Protein AF-0000000084378901 (afdb_homodimer)

Nearest PDB structures (foldseek):
  8pw4-assembly2_B  TM=4.436E-01  e=6.763E-01  Salasvirus phi29
  3pvm-assembly2_C  TM=4.267E-01  e=9.519E+00  Homo sapiens
  8pw4-assembly2_B  TM=4.435E-01  e=6.763E-01  Salasvirus phi29
  3pvm-assembly2_C  TM=4.270E-01  e=9.519E+00  Homo sapiens

Radius of gyration: 17.31 Å; Cα contacts (8 Å, |Δi|>4): 269; chains: 2; bounding box: 30×59×34 Å

Organism: NCBI:txid1548547

Structure (mmCIF, N/CA/C/O backbone):
data_AF-0000000084378901-model_v1
#
loop_
_entity.id
_entity.type
_entity.pdbx_description
1 polymer Cyclase
#
loop_
_atom_site.group_PDB
_atom_site.id
_atom_site.type_symbol
_atom_site.label_atom_id
_atom_site.label_alt_id
_atom_site.label_comp_id
_atom_site.label_asym_id
_atom_site.label_entity_id
_atom_site.label_seq_id
_atom_site.pdbx_PDB_ins_code
_atom_site.Cartn_x
_atom_site.Cartn_y
_atom_site.Cartn_z
_atom_site.occupancy
_atom_site.B_iso_or_equiv
_atom_site.auth_seq_id
_atom_site.auth_comp_id
_atom_site.auth_asym_id
_atom_site.auth_atom_id
_atom_site.pdbx_PDB_model_num
ATOM 1 N N . MET A 1 1 ? -0.62 28.188 3.982 1 61.94 1 MET A N 1
ATOM 2 C CA . MET A 1 1 ? 0.044 27.156 4.781 1 61.94 1 MET A CA 1
ATOM 3 C C . MET A 1 1 ? -0.493 25.766 4.441 1 61.94 1 MET A C 1
ATOM 5 O O . MET A 1 1 ? -1.706 25.562 4.398 1 61.94 1 MET A O 1
ATOM 9 N N . ASP A 1 2 ? 0.277 24.906 3.836 1 81.44 2 ASP A N 1
ATOM 10 C CA . ASP A 1 2 ? -0.244 23.625 3.389 1 81.44 2 ASP A CA 1
ATOM 11 C C . ASP A 1 2 ? -0.318 22.625 4.543 1 81.44 2 ASP A C 1
ATOM 13 O O . ASP A 1 2 ? 0.595 22.562 5.371 1 81.44 2 ASP A O 1
ATOM 17 N N . LYS A 1 3 ? -1.567 22.188 4.844 1 91.94 3 LYS A N 1
ATOM 18 C CA . LYS A 1 3 ? -1.756 21.203 5.902 1 91.94 3 LYS A CA 1
ATOM 19 C C . LYS A 1 3 ? -1.635 19.781 5.352 1 91.94 3 LYS A C 1
ATOM 21 O O . LYS A 1 3 ? -2.023 19.516 4.215 1 91.94 3 LYS A O 1
ATOM 26 N N . ARG A 1 4 ? -1.05 19.016 6.312 1 94.69 4 ARG A N 1
ATOM 27 C CA . ARG A 1 4 ? -0.907 17.594 5.977 1 94.69 4 ARG A CA 1
ATOM 28 C C . ARG A 1 4 ? -1.437 16.719 7.098 1 94.69 4 ARG A C 1
ATOM 30 O O . ARG A 1 4 ? -1.438 17.125 8.266 1 94.69 4 ARG A O 1
ATOM 37 N N . VAL A 1 5 ? -1.939 15.641 6.672 1 95.75 5 VAL A N 1
ATOM 38 C CA . VAL A 1 5 ? -2.32 14.641 7.656 1 95.75 5 VAL A CA 1
ATOM 39 C C . VAL A 1 5 ? -1.297 13.508 7.66 1 95.75 5 VAL A C 1
ATOM 41 O O . VAL A 1 5 ? -0.837 13.07 6.602 1 95.75 5 VAL A O 1
ATOM 44 N N . VAL A 1 6 ? -0.859 13.094 8.812 1 95.88 6 VAL A N 1
ATOM 45 C CA . VAL A 1 6 ? -0.002 11.93 9.008 1 95.88 6 VAL A CA 1
ATOM 46 C C . VAL A 1 6 ? -0.767 10.852 9.766 1 95.88 6 VAL A C 1
ATOM 48 O O . VAL A 1 6 ? -1.447 11.133 10.75 1 95.88 6 VAL A O 1
ATOM 51 N N . PHE A 1 7 ? -0.63 9.648 9.297 1 97.19 7 PHE A N 1
ATOM 52 C CA . PHE A 1 7 ? -1.429 8.594 9.906 1 97.19 7 PHE A CA 1
ATOM 53 C C . PHE A 1 7 ? -0.869 7.219 9.562 1 97.19 7 PHE A C 1
ATOM 55 O O . PHE A 1 7 ? -0.08 7.078 8.625 1 97.19 7 PHE A O 1
ATOM 62 N N . ASP A 1 8 ? -1.171 6.289 10.406 1 97.88 8 ASP A N 1
ATOM 63 C CA . ASP A 1 8 ? -0.988 4.871 10.125 1 97.88 8 ASP A CA 1
ATOM 64 C C . ASP A 1 8 ? -2.295 4.227 9.664 1 97.88 8 ASP A C 1
ATOM 66 O O . ASP A 1 8 ? -3.375 4.777 9.891 1 97.88 8 ASP A O 1
ATOM 70 N N . PHE A 1 9 ? -2.119 3.121 8.992 1 98.12 9 PHE A N 1
ATOM 71 C CA . PHE A 1 9 ? -3.346 2.436 8.609 1 98.12 9 PHE A CA 1
ATOM 72 C C . PHE A 1 9 ? -3.115 0.932 8.508 1 98.12 9 PHE A C 1
ATOM 74 O O . PHE A 1 9 ? -1.977 0.481 8.375 1 98.12 9 PHE A O 1
ATOM 81 N N . GLU A 1 10 ? -4.191 0.203 8.641 1 98.19 10 GLU A N 1
ATOM 82 C CA . GLU A 1 10 ? -4.25 -1.239 8.43 1 98.19 10 GLU A CA 1
ATOM 83 C C . GLU A 1 10 ? -5.445 -1.62 7.559 1 98.19 10 GLU A C 1
ATOM 85 O O . GLU A 1 10 ? -6.547 -1.104 7.75 1 98.19 10 GLU A O 1
ATOM 90 N N . ILE A 1 11 ? -5.207 -2.453 6.652 1 97.94 11 ILE A N 1
ATOM 91 C CA . ILE A 1 11 ? -6.262 -2.932 5.766 1 97.94 11 ILE A CA 1
ATOM 92 C C . ILE A 1 11 ? -6.285 -4.457 5.766 1 97.94 11 ILE A C 1
ATOM 94 O O . ILE A 1 11 ? -5.246 -5.102 5.602 1 97.94 11 ILE A O 1
ATOM 98 N N . ASP A 1 12 ? -7.426 -4.992 5.98 1 97.44 12 ASP A N 1
ATOM 99 C CA . ASP A 1 12 ? -7.648 -6.422 5.781 1 97.44 12 ASP A CA 1
ATOM 100 C C . ASP A 1 12 ? -8.422 -6.688 4.496 1 97.44 12 ASP A C 1
ATOM 102 O O . ASP A 1 12 ? -9.477 -6.09 4.27 1 97.44 12 ASP A O 1
ATOM 106 N N . PHE A 1 13 ? -7.875 -7.598 3.723 1 96.5 13 PHE A N 1
ATOM 107 C CA . PHE A 1 13 ? -8.562 -7.938 2.482 1 96.5 13 PHE A CA 1
ATOM 108 C C . PHE A 1 13 ? -9.578 -9.055 2.713 1 96.5 13 PHE A C 1
ATOM 110 O O . PHE A 1 13 ? -9.367 -9.914 3.572 1 96.5 13 PHE A O 1
ATOM 117 N N . SER A 1 14 ? -10.617 -9.023 1.948 1 94 14 SER A N 1
ATOM 118 C CA . SER A 1 14 ? -11.695 -10 2.119 1 94 14 SER A CA 1
ATOM 119 C C . SER A 1 14 ? -11.227 -11.406 1.739 1 94 14 SER A C 1
ATOM 121 O O . SER A 1 14 ? -11.766 -12.398 2.236 1 94 14 SER A O 1
ATOM 123 N N . ASN A 1 15 ? -10.281 -11.539 0.848 1 89.56 15 ASN A N 1
ATOM 124 C CA . ASN A 1 15 ? -9.797 -12.844 0.4 1 89.56 15 ASN A CA 1
ATOM 125 C C . ASN A 1 15 ? -8.539 -13.266 1.156 1 89.56 15 ASN A C 1
ATOM 127 O O . ASN A 1 15 ? -7.859 -14.211 0.753 1 89.56 15 ASN A O 1
ATOM 131 N N . GLY A 1 16 ? -8.266 -12.656 2.125 1 90.75 16 GLY A N 1
ATOM 132 C CA . GLY A 1 16 ? -7.09 -12.977 2.914 1 90.75 16 GLY A CA 1
ATOM 133 C C . GLY A 1 16 ? -5.91 -12.062 2.623 1 90.75 16 GLY A C 1
ATOM 134 O O . GLY A 1 16 ? -5.777 -11.547 1.513 1 90.75 16 GLY A O 1
ATOM 135 N N . GLY A 1 17 ? -5.129 -11.727 3.668 1 95 17 GLY A N 1
ATOM 136 C CA . GLY A 1 17 ? -4.004 -10.812 3.561 1 95 17 GLY A CA 1
ATOM 137 C C . GLY A 1 17 ? -4.309 -9.43 4.113 1 95 17 GLY A C 1
ATOM 138 O O . GLY A 1 17 ? -5.355 -9.219 4.73 1 95 17 GLY A O 1
ATOM 139 N N . GLY A 1 18 ? -3.357 -8.641 3.955 1 96.62 18 GLY A N 1
ATOM 140 C CA . GLY A 1 18 ? -3.551 -7.305 4.504 1 96.62 18 GLY A CA 1
ATOM 141 C C . GLY A 1 18 ? -2.426 -6.348 4.152 1 96.62 18 GLY A C 1
ATOM 142 O O . GLY A 1 18 ? -1.416 -6.754 3.576 1 96.62 18 GLY A O 1
ATOM 143 N N . LEU A 1 19 ? -2.652 -5.164 4.395 1 97.62 19 LEU A N 1
ATOM 144 C CA . LEU A 1 19 ? -1.716 -4.066 4.168 1 97.62 19 LEU A CA 1
ATOM 145 C C . LEU A 1 19 ? -1.663 -3.137 5.371 1 97.62 19 LEU A C 1
ATOM 147 O O . LEU A 1 19 ? -2.699 -2.818 5.961 1 97.62 19 LEU A O 1
ATOM 151 N N . GLN A 1 20 ? -0.487 -2.822 5.75 1 97.88 20 GLN A N 1
ATOM 152 C CA . GLN A 1 20 ? -0.311 -1.865 6.84 1 97.88 20 GLN A CA 1
ATOM 153 C C . GLN A 1 20 ? 0.674 -0.766 6.449 1 97.88 20 GLN A C 1
ATOM 155 O O . GLN A 1 20 ? 1.714 -1.04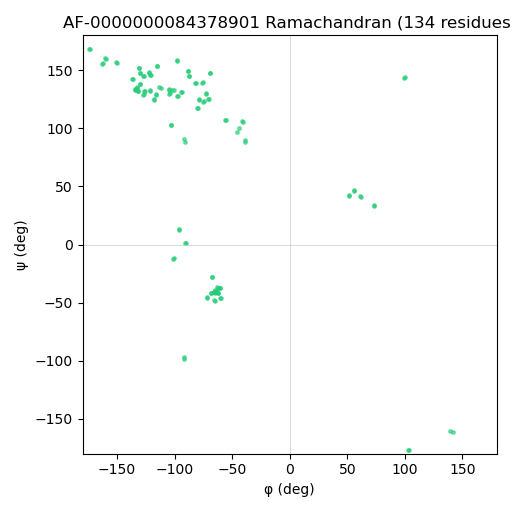1 5.848 1 97.88 20 GLN A O 1
ATOM 160 N N . GLY A 1 21 ? 0.384 0.406 6.781 1 97.62 21 GLY A N 1
ATOM 161 C CA . GLY A 1 21 ? 1.241 1.557 6.543 1 97.62 21 GLY A CA 1
ATOM 162 C C . GLY A 1 21 ? 1.505 2.373 7.793 1 97.62 21 GLY A C 1
ATOM 163 O O . GLY A 1 21 ? 0.626 2.514 8.648 1 97.62 21 GLY A O 1
ATOM 164 N N . GLN A 1 22 ? 2.729 2.893 7.828 1 97.12 22 GLN A N 1
ATOM 165 C CA . GLN A 1 22 ? 3.113 3.752 8.945 1 97.12 22 GLN A CA 1
ATOM 166 C C . GLN A 1 22 ? 3.645 5.094 8.445 1 97.12 22 GLN A C 1
ATOM 168 O O . GLN A 1 22 ? 4.469 5.141 7.531 1 97.12 22 GLN A O 1
ATOM 173 N N . GLY A 1 23 ? 3.133 6.172 9.062 1 95 23 GLY A N 1
ATOM 174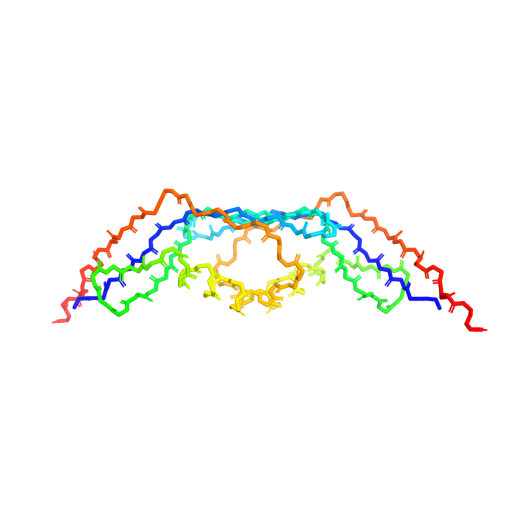 C CA . GLY A 1 23 ? 3.695 7.492 8.82 1 95 23 GLY A CA 1
ATOM 175 C C . GLY A 1 23 ? 3.35 8.055 7.457 1 95 23 GLY A C 1
ATOM 176 O O . GLY A 1 23 ? 4.133 8.797 6.871 1 95 23 GLY A O 1
ATOM 177 N N . PHE A 1 24 ? 2.17 7.742 6.941 1 94.06 24 PHE A N 1
ATOM 178 C CA . PHE A 1 24 ? 1.736 8.273 5.652 1 94.06 24 PHE A CA 1
ATOM 179 C C . PHE A 1 24 ? 1.313 9.727 5.781 1 94.06 24 PHE A C 1
ATOM 181 O O . PHE A 1 24 ? 0.644 10.102 6.746 1 94.06 24 PHE A O 1
ATOM 188 N N . ARG A 1 25 ? 1.726 10.391 4.777 1 92.5 25 ARG A N 1
ATOM 189 C CA . ARG A 1 25 ? 1.407 11.812 4.766 1 92.5 25 ARG A CA 1
ATOM 190 C C . ARG A 1 25 ? 0.602 12.188 3.523 1 92.5 25 ARG A C 1
ATOM 192 O O . ARG A 1 25 ? 0.94 11.773 2.412 1 92.5 25 ARG A O 1
ATOM 199 N N . LEU A 1 26 ? -0.408 12.883 3.719 1 92.5 26 LEU A N 1
ATOM 200 C CA . LEU A 1 26 ? -1.27 13.352 2.641 1 92.5 26 LEU A CA 1
ATOM 201 C C . LEU A 1 26 ? -1.553 14.844 2.787 1 92.5 26 LEU A C 1
ATOM 203 O O . LEU A 1 26 ? -1.896 15.312 3.873 1 92.5 26 LEU A O 1
ATOM 207 N N . ASP A 1 27 ? -1.387 15.539 1.637 1 92.94 27 ASP A N 1
ATOM 208 C CA . ASP A 1 27 ? -1.774 16.938 1.635 1 92.94 27 ASP A CA 1
ATOM 209 C C . ASP A 1 27 ? -3.293 17.094 1.652 1 92.94 27 ASP A C 1
ATOM 211 O O . ASP A 1 27 ? -3.998 16.422 0.896 1 92.94 27 ASP A O 1
ATOM 215 N N . ILE A 1 28 ? -3.795 17.891 2.545 1 92.69 28 ILE A N 1
ATOM 216 C CA . ILE A 1 28 ? -5.238 18.078 2.625 1 92.69 28 ILE A CA 1
ATOM 217 C C . ILE A 1 28 ? -5.574 19.562 2.459 1 92.69 28 ILE A C 1
ATOM 219 O O . ILE A 1 28 ? -4.766 20.422 2.801 1 92.69 28 ILE A O 1
ATOM 223 N N . ASP A 1 29 ? -6.883 19.672 1.798 1 87.5 29 ASP A N 1
ATOM 224 C CA . ASP A 1 29 ? -7.41 21.031 1.667 1 87.5 29 ASP A CA 1
ATOM 225 C C . ASP A 1 29 ? -8.289 21.406 2.859 1 87.5 29 ASP A C 1
ATOM 227 O O . ASP A 1 29 ? -9.344 20.781 3.07 1 87.5 29 ASP A O 1
ATOM 231 N N . GLY A 1 30 ? -7.789 21.969 3.883 1 87.94 30 GLY A N 1
ATOM 232 C CA . GLY A 1 30 ? -8.57 22.344 5.055 1 87.94 30 GLY A CA 1
ATOM 233 C C . GLY A 1 30 ? -7.848 22.062 6.359 1 87.94 30 GLY A C 1
ATOM 234 O O . GLY A 1 30 ? -6.633 21.859 6.375 1 87.94 30 GLY A O 1
ATOM 235 N N . ASP A 1 31 ? -8.75 22.016 7.43 1 90.5 31 ASP A N 1
ATOM 236 C CA . ASP A 1 31 ? -8.156 21.891 8.758 1 90.5 31 ASP A CA 1
ATOM 237 C C . ASP A 1 31 ? -8.242 20.453 9.258 1 90.5 31 ASP A C 1
ATOM 239 O O . ASP A 1 31 ? -7.621 20.109 10.266 1 90.5 31 ASP A O 1
ATOM 243 N N . ASP A 1 32 ? -9.062 19.609 8.562 1 91.81 32 ASP A N 1
ATOM 244 C CA . ASP A 1 32 ? -9.242 18.219 8.977 1 91.81 32 ASP A CA 1
ATOM 245 C C . ASP A 1 32 ? -9.766 17.359 7.832 1 91.81 32 ASP A C 1
ATOM 247 O O . ASP A 1 32 ? -10.188 17.891 6.801 1 91.81 32 ASP A O 1
ATOM 251 N N . ILE A 1 33 ? -9.562 16.016 7.984 1 94.44 33 ILE A N 1
ATOM 252 C CA . ILE A 1 33 ? -10.07 15.047 7.012 1 94.44 33 ILE A CA 1
ATOM 253 C C . ILE A 1 33 ? -10.75 13.891 7.738 1 94.44 33 ILE A C 1
ATOM 255 O O . ILE A 1 33 ? -10.227 13.383 8.734 1 94.44 33 ILE A O 1
ATOM 259 N N . ASP A 1 34 ? -11.898 13.547 7.262 1 94.88 34 ASP A N 1
ATOM 260 C CA . ASP A 1 34 ? -12.625 12.422 7.84 1 94.88 34 ASP A CA 1
ATOM 261 C C . ASP A 1 34 ? -11.93 11.102 7.539 1 94.88 34 ASP A C 1
ATOM 263 O O . ASP A 1 34 ? -11.406 10.898 6.441 1 94.88 34 ASP A O 1
ATOM 267 N N . ASP A 1 35 ? -12.078 10.18 8.508 1 95.06 35 ASP A N 1
ATOM 268 C CA . ASP A 1 35 ? -11.43 8.883 8.328 1 95.06 35 ASP A CA 1
ATOM 269 C C . ASP A 1 35 ? -11.945 8.172 7.074 1 95.06 35 ASP A C 1
ATOM 271 O O . ASP A 1 35 ? -11.188 7.52 6.363 1 95.06 35 ASP A O 1
ATOM 275 N N . ASP A 1 36 ? -13.273 8.336 6.812 1 95.69 36 ASP A N 1
ATOM 276 C CA . ASP A 1 36 ? -13.844 7.684 5.637 1 95.69 36 ASP A CA 1
ATOM 277 C C . ASP A 1 36 ? -13.227 8.227 4.352 1 95.69 36 ASP A C 1
ATOM 279 O O . ASP A 1 36 ? -12.961 7.465 3.418 1 95.69 36 ASP A O 1
ATOM 283 N N . ASP A 1 37 ? -13.062 9.477 4.355 1 95.25 37 ASP A N 1
ATOM 284 C CA . ASP A 1 37 ? -12.445 10.094 3.186 1 95.25 37 ASP A CA 1
ATOM 285 C C . ASP A 1 37 ? -10.992 9.633 3.029 1 95.25 37 ASP A C 1
ATOM 287 O O . ASP A 1 37 ? -10.539 9.367 1.915 1 95.25 37 ASP A O 1
ATOM 291 N N . LEU A 1 38 ? -10.32 9.555 4.168 1 95.81 38 LEU A N 1
ATOM 292 C CA . LEU A 1 38 ? -8.938 9.102 4.156 1 95.81 38 LEU A CA 1
ATOM 293 C C . LEU A 1 38 ? -8.836 7.664 3.65 1 95.81 38 LEU A C 1
ATOM 295 O O . LEU A 1 38 ? -7.988 7.352 2.812 1 95.81 38 LEU A O 1
ATOM 299 N N . VAL A 1 39 ? -9.742 6.883 4.086 1 96.44 39 VAL A N 1
ATOM 300 C CA . VAL A 1 39 ? -9.805 5.496 3.645 1 96.44 39 VAL A CA 1
ATOM 301 C C . VAL A 1 39 ? -10 5.441 2.131 1 96.44 39 VAL A C 1
ATOM 303 O O . VAL A 1 39 ? -9.273 4.738 1.43 1 96.44 39 VAL A O 1
ATOM 306 N N . ASN A 1 40 ? -10.914 6.25 1.671 1 96.19 40 ASN A N 1
ATOM 307 C CA . ASN A 1 40 ? -11.219 6.266 0.243 1 96.19 40 ASN A CA 1
ATOM 308 C C . ASN A 1 40 ? -10.008 6.699 -0.58 1 96.19 40 ASN A C 1
ATOM 310 O O . ASN A 1 40 ? -9.758 6.156 -1.657 1 96.19 40 ASN A O 1
ATOM 314 N N . TYR A 1 41 ? -9.281 7.633 -0.04 1 95.44 41 TYR A N 1
ATOM 315 C CA . TYR A 1 41 ? -8.086 8.117 -0.727 1 95.44 41 TYR A CA 1
ATOM 316 C C . TYR A 1 41 ? -7.035 7.027 -0.833 1 95.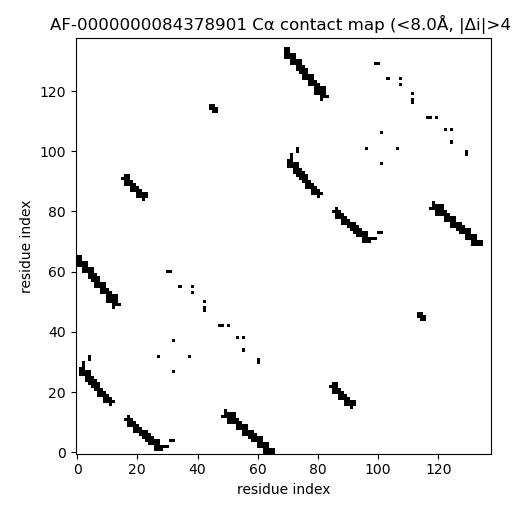44 41 TYR A C 1
ATOM 318 O O . TYR A 1 41 ? -6.504 6.77 -1.917 1 95.44 41 TYR A O 1
ATOM 326 N N . ILE A 1 42 ? -6.738 6.332 0.281 1 95.69 42 ILE A N 1
ATOM 327 C CA . ILE A 1 42 ? -5.68 5.332 0.319 1 95.69 42 ILE A CA 1
ATOM 328 C C . ILE A 1 42 ? -6.039 4.168 -0.605 1 95.69 42 ILE A C 1
ATOM 330 O O . ILE A 1 42 ? -5.199 3.707 -1.386 1 95.69 42 ILE A O 1
ATOM 334 N N . VAL A 1 43 ? -7.328 3.756 -0.583 1 96.38 43 VAL A N 1
ATOM 335 C CA . VAL A 1 43 ? -7.789 2.611 -1.363 1 96.38 43 VAL A CA 1
ATOM 336 C C . VAL A 1 43 ? -7.73 2.945 -2.852 1 96.38 43 VAL A C 1
ATOM 338 O O . VAL A 1 43 ? -7.281 2.131 -3.66 1 96.38 43 VAL A O 1
ATOM 341 N N . ALA A 1 44 ? -8.141 4.156 -3.16 1 96.12 44 ALA A N 1
ATOM 342 C CA . ALA A 1 44 ? -8.133 4.57 -4.559 1 96.12 44 ALA A CA 1
ATOM 343 C C . ALA A 1 44 ? -6.711 4.805 -5.059 1 96.12 44 ALA A C 1
ATOM 345 O O . ALA A 1 44 ? -6.359 4.387 -6.164 1 96.12 44 ALA A O 1
ATOM 346 N N . ASP A 1 45 ? -5.938 5.469 -4.309 1 94.31 45 ASP A N 1
ATOM 347 C CA . ASP A 1 45 ? -4.598 5.867 -4.727 1 94.31 45 ASP A CA 1
ATOM 348 C C . ASP A 1 45 ? -3.701 4.652 -4.938 1 94.31 45 ASP A C 1
ATOM 350 O O . ASP A 1 45 ? -2.955 4.582 -5.914 1 94.31 45 ASP A O 1
ATOM 354 N N . MET A 1 46 ? -3.832 3.566 -3.982 1 94.69 46 MET A N 1
ATOM 355 C CA . MET A 1 46 ? -2.988 2.377 -4.066 1 94.69 46 MET A CA 1
ATOM 356 C C . MET A 1 46 ? -3.646 1.305 -4.93 1 94.69 46 MET A C 1
ATOM 358 O O . MET A 1 46 ? -3.111 0.204 -5.074 1 94.69 46 MET A O 1
ATOM 362 N N . ARG A 1 47 ? -4.805 1.577 -5.473 1 94.5 47 ARG A N 1
ATOM 363 C CA . ARG A 1 47 ? -5.523 0.693 -6.387 1 94.5 47 ARG A CA 1
ATOM 364 C C . ARG A 1 47 ? -5.746 -0.678 -5.758 1 94.5 47 ARG A C 1
ATOM 366 O O . ARG A 1 47 ? -5.492 -1.705 -6.391 1 94.5 47 ARG A O 1
ATOM 373 N N . LEU A 1 48 ? -6.203 -0.601 -4.48 1 94.38 48 LEU A N 1
ATOM 374 C CA . LEU A 1 48 ? -6.465 -1.849 -3.771 1 94.38 48 LEU A CA 1
ATOM 375 C C . LEU A 1 48 ? -7.824 -2.418 -4.156 1 94.38 48 LEU A C 1
ATOM 377 O O . LEU A 1 48 ? -8.797 -1.67 -4.309 1 94.38 48 LEU A O 1
ATOM 381 N N . LEU A 1 49 ? -7.742 -3.701 -4.293 1 90.31 49 LEU A N 1
ATOM 382 C CA . LEU A 1 49 ? -8.969 -4.422 -4.598 1 90.31 49 LEU A CA 1
ATOM 383 C C . LEU A 1 49 ? -9.352 -5.363 -3.457 1 90.31 49 LEU A C 1
ATOM 385 O O . LEU A 1 49 ? -8.492 -5.762 -2.668 1 90.31 49 LEU A O 1
ATOM 389 N N . MET A 1 50 ? -10.688 -5.691 -3.299 1 93.75 50 MET A N 1
ATOM 390 C CA . MET A 1 50 ? -11.211 -6.641 -2.324 1 93.75 50 MET A CA 1
ATOM 391 C C . MET A 1 50 ? -10.906 -6.191 -0.9 1 93.75 50 MET A C 1
ATOM 393 O O . MET A 1 50 ? -10.43 -6.984 -0.082 1 93.75 50 MET A O 1
ATOM 397 N N . VAL A 1 51 ? -11.047 -4.891 -0.675 1 95.94 51 VAL A N 1
ATOM 398 C CA . VAL A 1 51 ? -10.805 -4.297 0.634 1 95.94 51 VAL A CA 1
ATOM 399 C C . VAL A 1 51 ? -11.898 -4.711 1.607 1 95.94 51 VAL A C 1
ATOM 401 O O . VAL A 1 51 ? -13.086 -4.578 1.306 1 95.94 51 VAL A O 1
ATOM 404 N N . GLY A 1 52 ? -11.43 -5.27 2.689 1 95.56 52 GLY A N 1
ATOM 405 C CA . GLY A 1 52 ? -12.359 -5.566 3.766 1 95.56 52 GLY A CA 1
ATOM 406 C C . GLY A 1 52 ? -12.469 -4.453 4.789 1 95.56 52 GLY A C 1
ATOM 407 O O . GLY A 1 52 ? -12.992 -3.379 4.496 1 95.56 52 GLY A O 1
ATOM 408 N N . GLU A 1 53 ? -11.734 -4.637 5.812 1 96.62 53 GLU A N 1
ATOM 409 C CA . GLU A 1 53 ? -11.773 -3.658 6.898 1 96.62 53 GLU A CA 1
ATOM 410 C C . GLU A 1 53 ? -10.555 -2.742 6.852 1 96.62 53 GLU A C 1
ATOM 412 O O . GLU A 1 53 ? -9.43 -3.201 6.629 1 96.62 53 GLU A O 1
ATOM 417 N N . VAL A 1 54 ? -10.828 -1.419 6.98 1 97.81 54 VAL A N 1
ATOM 418 C CA . VAL A 1 54 ? -9.742 -0.439 7.039 1 97.81 54 VAL A CA 1
ATOM 419 C C . VAL A 1 54 ? -9.75 0.256 8.398 1 97.81 54 VAL A C 1
ATOM 421 O O . VAL A 1 54 ? -10.797 0.71 8.867 1 97.81 54 VAL A O 1
ATOM 424 N N . ARG A 1 55 ? -8.609 0.29 9.039 1 98.06 55 ARG A N 1
ATOM 425 C CA . ARG A 1 55 ? -8.445 0.992 10.305 1 98.06 55 ARG A CA 1
ATOM 426 C C . ARG A 1 55 ? -7.422 2.117 10.18 1 98.06 55 ARG A C 1
ATOM 428 O O . ARG A 1 55 ? -6.309 1.898 9.703 1 98.06 55 ARG A O 1
ATOM 435 N N . ILE A 1 56 ? -7.867 3.295 10.531 1 97.75 56 ILE A N 1
ATOM 436 C CA . ILE A 1 56 ? -6.969 4.441 10.602 1 97.75 56 ILE A CA 1
ATOM 437 C C . ILE A 1 56 ? -6.445 4.605 12.023 1 97.75 56 ILE A C 1
ATOM 439 O O . ILE A 1 56 ? -7.227 4.613 12.984 1 97.75 56 ILE A O 1
ATOM 443 N N . LEU A 1 57 ? -5.117 4.762 12.078 1 97.38 57 LEU A N 1
ATOM 444 C CA . LEU A 1 57 ? -4.504 4.859 13.398 1 97.38 57 LEU A CA 1
ATOM 445 C C . LEU A 1 57 ? -3.557 6.055 13.469 1 97.38 57 LEU A C 1
ATOM 447 O O . LEU A 1 57 ? -3.002 6.473 12.445 1 97.38 57 LEU A O 1
ATOM 451 N N . ASN A 1 58 ? -3.385 6.613 14.656 1 97.44 58 ASN A N 1
ATOM 452 C CA . ASN A 1 58 ? -2.402 7.645 14.969 1 97.44 58 ASN A CA 1
ATOM 453 C C . ASN A 1 58 ? -2.492 8.812 13.984 1 97.44 58 ASN A C 1
ATOM 455 O O . ASN A 1 58 ? -1.472 9.297 13.492 1 97.44 58 ASN A O 1
ATOM 459 N N . LYS A 1 59 ? -3.738 9.18 13.711 1 96.38 59 LYS A N 1
ATOM 460 C CA . LYS A 1 59 ? -3.982 10.281 12.781 1 96.38 59 LYS A CA 1
ATOM 461 C C . LYS A 1 59 ? -3.689 11.625 13.438 1 96.38 59 LYS A C 1
ATOM 463 O O . LYS A 1 59 ? -4.203 11.922 14.523 1 96.38 59 LYS A O 1
ATOM 468 N N . THR A 1 60 ? -2.756 12.391 12.797 1 95.69 60 THR A N 1
ATOM 469 C CA . THR A 1 60 ? -2.43 13.727 13.281 1 95.69 60 THR A CA 1
ATOM 470 C C . THR A 1 60 ? -2.344 14.719 12.117 1 95.69 60 THR A C 1
ATOM 472 O O . THR A 1 60 ? -1.858 14.375 11.039 1 95.69 60 THR A O 1
ATOM 475 N N . ILE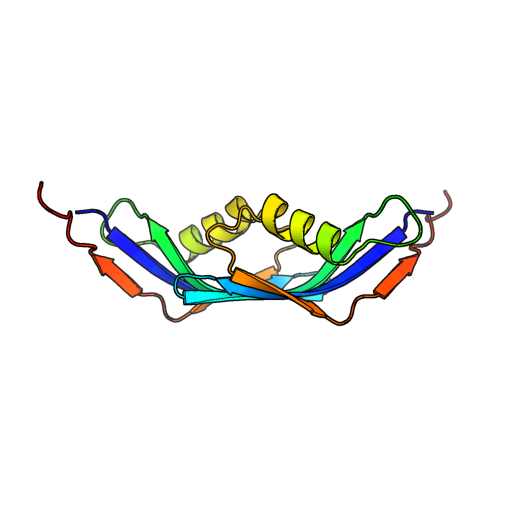 A 1 61 ? -2.799 15.898 12.328 1 94.69 61 ILE A N 1
ATOM 476 C CA . ILE A 1 61 ? -2.684 16.969 11.336 1 94.69 61 ILE A CA 1
ATOM 477 C C . ILE A 1 61 ? -1.472 17.844 11.656 1 94.69 61 ILE A C 1
ATOM 479 O O . ILE A 1 61 ? -1.315 18.297 12.789 1 94.69 61 ILE A O 1
ATOM 483 N N . ILE A 1 62 ? -0.638 18 10.594 1 92.69 62 ILE A N 1
ATOM 484 C CA . ILE A 1 62 ? 0.545 18.828 10.797 1 92.69 62 ILE A CA 1
ATOM 485 C C . ILE A 1 62 ? 0.528 20 9.812 1 92.69 62 ILE A C 1
ATOM 487 O O . ILE A 1 62 ? -0.124 19.938 8.766 1 92.69 62 ILE A O 1
ATOM 491 N N . GLN A 1 63 ? 1.087 21.25 10.297 1 84.81 63 GLN A N 1
ATOM 492 C CA . GLN A 1 63 ? 1.23 22.438 9.461 1 84.81 63 GLN A CA 1
ATOM 493 C C . GLN A 1 63 ? 2.68 22.625 9.023 1 84.81 63 GLN A C 1
ATOM 495 O O . GLN A 1 63 ? 3.596 22.578 9.844 1 84.81 63 GLN A O 1
ATOM 500 N N . GLU A 1 64 ? 3.023 22.297 7.777 1 71.62 64 GLU A N 1
ATOM 501 C CA . GLU A 1 64 ? 4.395 22.594 7.367 1 71.62 64 GLU A CA 1
ATOM 502 C C . GLU A 1 64 ? 4.57 24.062 7.023 1 71.62 64 GLU A C 1
ATOM 504 O O . GLU A 1 64 ? 3.73 24.656 6.34 1 71.62 64 GLU A O 1
ATOM 509 N N . PRO A 1 65 ? 5.609 24.766 7.75 1 58.62 65 PRO A N 1
ATOM 510 C CA . PRO A 1 65 ? 5.887 26.188 7.5 1 58.62 65 PRO A CA 1
ATOM 511 C C . PRO A 1 65 ? 6.188 26.469 6.031 1 58.62 65 PRO A C 1
ATOM 513 O O . PRO A 1 65 ? 6.805 25.656 5.348 1 58.62 65 PRO A O 1
ATOM 516 N N . HIS A 1 66 ? 5.352 27.078 5.254 1 55.22 66 HIS A N 1
ATOM 517 C CA . HIS A 1 66 ? 5.746 27.641 3.963 1 55.22 66 HIS A CA 1
ATOM 518 C C . HIS A 1 66 ? 7.125 28.281 4.035 1 55.22 66 HIS A C 1
ATOM 520 O O . HIS A 1 66 ? 7.406 29.062 4.945 1 55.22 66 HIS A O 1
ATOM 526 N N . LYS A 1 67 ? 8.227 27.453 3.783 1 51.28 67 LYS A N 1
ATOM 527 C CA . LYS A 1 67 ? 9.438 28.266 3.73 1 51.28 67 LYS A CA 1
ATOM 528 C C . LYS A 1 67 ? 9.195 29.562 2.973 1 51.28 67 LYS A C 1
ATOM 530 O O . LYS A 1 67 ? 8.734 29.547 1.831 1 51.28 67 LYS A O 1
ATOM 535 N N . ARG A 1 68 ? 9.102 30.781 3.625 1 49.47 68 ARG A N 1
ATOM 536 C CA . ARG A 1 68 ? 9.164 32.125 3.109 1 49.47 68 ARG A CA 1
ATOM 537 C C . ARG A 1 68 ? 10.312 32.312 2.123 1 49.47 68 ARG A C 1
ATOM 539 O O . ARG A 1 68 ? 11.445 31.922 2.422 1 49.47 68 ARG A O 1
ATOM 546 N N . LYS A 1 69 ? 10.016 32.219 0.782 1 42.03 69 LYS A N 1
ATOM 547 C CA . LYS A 1 69 ? 11.008 33.031 0.075 1 42.03 69 LYS A CA 1
ATOM 548 C C . LYS A 1 69 ? 10.992 34.469 0.576 1 42.03 69 LYS A C 1
ATOM 550 O O . LYS A 1 69 ? 9.938 35 0.888 1 42.03 69 LYS A O 1
ATOM 555 N N . MET B 1 1 ? -2.742 -22.328 -18.078 1 62.03 1 MET B N 1
ATOM 556 C CA . MET B 1 1 ? -2.779 -22.328 -16.609 1 62.03 1 MET B CA 1
ATOM 557 C C . MET B 1 1 ? -2.199 -21.031 -16.047 1 62.03 1 MET B C 1
ATOM 559 O O . MET B 1 1 ? -1.109 -20.609 -16.453 1 62.03 1 MET B O 1
ATOM 563 N N . ASP B 1 2 ? -2.975 -20.172 -15.469 1 81.44 2 ASP B N 1
ATOM 564 C CA . ASP B 1 2 ? -2.467 -18.875 -15.039 1 81.44 2 ASP B CA 1
ATOM 565 C C . ASP B 1 2 ? -1.711 -19 -13.719 1 81.44 2 ASP B C 1
ATOM 567 O O . ASP B 1 2 ? -2.15 -19.703 -12.805 1 81.44 2 ASP B O 1
ATOM 571 N N . LYS B 1 3 ? -0.396 -18.672 -13.773 1 92.06 3 LYS B N 1
ATOM 572 C CA . LYS B 1 3 ? 0.419 -18.703 -12.562 1 92.06 3 LYS B CA 1
ATOM 573 C C . LYS B 1 3 ? 0.344 -17.375 -11.82 1 92.06 3 LYS B C 1
ATOM 575 O O . LYS B 1 3 ? 0.248 -16.312 -12.445 1 92.06 3 LYS B O 1
ATOM 580 N N . ARG B 1 4 ? 0.387 -17.641 -10.492 1 94.75 4 ARG B N 1
ATOM 581 C CA . ARG B 1 4 ? 0.381 -16.469 -9.617 1 94.75 4 ARG B CA 1
ATOM 582 C C . ARG B 1 4 ? 1.497 -16.547 -8.586 1 94.75 4 ARG B C 1
ATOM 584 O O . ARG B 1 4 ? 1.922 -17.641 -8.203 1 94.75 4 ARG B O 1
ATOM 591 N N . VAL B 1 5 ? 1.955 -15.398 -8.289 1 95.75 5 VAL B N 1
ATOM 592 C CA . VAL B 1 5 ? 2.91 -15.328 -7.188 1 95.75 5 VAL B CA 1
ATOM 593 C C . VAL B 1 5 ? 2.227 -14.758 -5.949 1 95.75 5 VAL B C 1
ATOM 595 O O . VAL B 1 5 ? 1.45 -13.805 -6.047 1 95.75 5 VAL B O 1
ATOM 598 N N . VAL B 1 6 ? 2.412 -15.383 -4.824 1 95.81 6 VAL B N 1
ATOM 599 C CA . VAL B 1 6 ? 1.964 -14.891 -3.525 1 95.81 6 VAL B CA 1
ATOM 600 C C . VAL B 1 6 ? 3.172 -14.523 -2.666 1 95.81 6 VAL B C 1
ATOM 602 O O . VAL B 1 6 ? 4.145 -15.281 -2.596 1 95.81 6 VAL B O 1
ATOM 605 N N . PHE B 1 7 ? 3.072 -13.375 -2.041 1 97.12 7 PHE B N 1
ATOM 606 C CA . PHE B 1 7 ? 4.246 -12.93 -1.297 1 97.12 7 PHE B CA 1
ATOM 607 C C . PHE B 1 7 ? 3.865 -11.852 -0.288 1 97.12 7 PHE B C 1
ATOM 609 O O . PHE B 1 7 ? 2.791 -11.258 -0.384 1 97.12 7 PHE B O 1
AT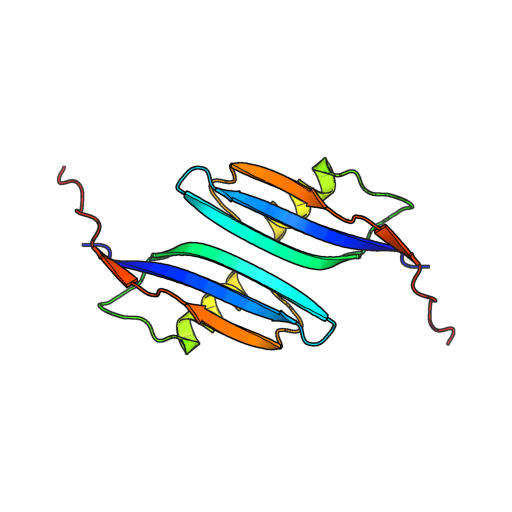OM 616 N N . ASP B 1 8 ? 4.672 -11.75 0.714 1 97.88 8 ASP B N 1
ATOM 617 C CA . ASP B 1 8 ? 4.664 -10.617 1.631 1 97.88 8 ASP B CA 1
ATOM 618 C C . ASP B 1 8 ? 5.742 -9.602 1.262 1 97.88 8 ASP B C 1
ATOM 620 O O . ASP B 1 8 ? 6.688 -9.93 0.541 1 97.88 8 ASP B O 1
ATOM 624 N N . PHE B 1 9 ? 5.504 -8.398 1.731 1 98.12 9 PHE B N 1
ATOM 625 C CA . PHE B 1 9 ? 6.551 -7.418 1.466 1 98.12 9 PHE B CA 1
ATOM 626 C C . PHE B 1 9 ? 6.594 -6.363 2.562 1 98.12 9 PHE B C 1
ATOM 628 O O . PHE B 1 9 ? 5.617 -6.176 3.293 1 98.12 9 PHE B O 1
ATOM 635 N N . GLU B 1 10 ? 7.746 -5.762 2.691 1 98.19 10 GLU B N 1
ATOM 636 C CA . GLU B 1 10 ? 7.984 -4.613 3.561 1 98.19 10 GLU B CA 1
ATOM 637 C C . GLU B 1 10 ? 8.742 -3.508 2.824 1 98.19 10 GLU B C 1
ATOM 639 O O . GLU B 1 10 ? 9.695 -3.781 2.098 1 98.19 10 GLU B O 1
ATOM 644 N N . ILE B 1 11 ? 8.289 -2.342 2.996 1 97.88 11 ILE B N 1
ATOM 645 C CA . ILE B 1 11 ? 8.938 -1.187 2.379 1 97.88 11 ILE B CA 1
ATOM 646 C C . ILE B 1 11 ? 9.25 -0.14 3.445 1 97.88 11 ILE B C 1
ATOM 648 O O . ILE B 1 11 ? 8.383 0.214 4.25 1 97.88 11 ILE B O 1
ATOM 652 N N . ASP B 1 12 ? 10.453 0.303 3.447 1 97.44 12 ASP B N 1
ATOM 653 C CA . ASP B 1 12 ? 10.836 1.463 4.246 1 97.44 12 ASP B CA 1
ATOM 654 C C . ASP B 1 12 ? 11.023 2.699 3.365 1 97.44 12 ASP B C 1
ATOM 656 O O . ASP B 1 12 ? 11.742 2.654 2.367 1 97.44 12 ASP B O 1
ATOM 660 N N . PHE B 1 13 ? 10.375 3.756 3.803 1 96.44 13 PHE B N 1
ATOM 661 C CA . PHE B 1 13 ? 10.516 4.992 3.039 1 96.44 13 PHE B CA 1
ATOM 662 C C . PHE B 1 13 ? 11.719 5.793 3.52 1 96.44 13 PHE B C 1
ATOM 664 O O . PHE B 1 13 ? 12.07 5.746 4.699 1 96.44 13 PHE B O 1
ATOM 671 N N . SER B 1 14 ? 12.305 6.508 2.613 1 93.94 14 SER B N 1
ATOM 672 C CA . SER B 1 14 ? 13.508 7.266 2.934 1 93.94 14 SER B CA 1
ATOM 673 C C . SER B 1 14 ? 13.203 8.406 3.898 1 93.94 14 SER B C 1
ATOM 675 O O . SER B 1 14 ? 14.078 8.844 4.645 1 93.94 14 SER B O 1
ATOM 677 N N . ASN B 1 15 ? 12 8.938 3.885 1 89.31 15 ASN B N 1
ATOM 678 C CA . ASN B 1 15 ? 11.633 10.055 4.75 1 89.31 15 ASN B CA 1
ATOM 679 C C . ASN B 1 15 ? 10.945 9.57 6.023 1 89.31 15 ASN B C 1
ATOM 681 O O . ASN B 1 15 ? 10.352 10.367 6.754 1 89.31 15 ASN B O 1
ATOM 685 N N . GLY B 1 16 ? 10.992 8.414 6.266 1 90.5 16 GLY B N 1
ATOM 686 C CA . GLY B 1 16 ? 10.359 7.848 7.449 1 90.5 16 GLY B CA 1
ATOM 687 C C . GLY B 1 16 ? 9.023 7.191 7.152 1 90.5 16 GLY B C 1
ATOM 688 O O . GLY B 1 16 ? 8.328 7.578 6.211 1 90.5 16 GLY B O 1
ATOM 689 N N . GLY B 1 17 ? 8.719 6.082 7.848 1 94.94 17 GLY B N 1
ATOM 690 C CA . GLY B 1 17 ? 7.504 5.309 7.625 1 94.94 17 GLY B CA 1
ATOM 691 C C . GLY B 1 17 ? 7.746 4.035 6.84 1 94.94 17 GLY B C 1
ATOM 692 O O . GLY B 1 17 ? 8.898 3.662 6.586 1 94.94 17 GLY B O 1
ATOM 693 N N . GLY B 1 18 ? 6.699 3.422 6.602 1 96.5 18 GLY B N 1
ATOM 694 C CA . GLY B 1 18 ? 6.848 2.162 5.891 1 96.5 18 GLY B CA 1
ATOM 695 C C . GLY B 1 18 ? 5.52 1.535 5.504 1 96.5 18 GLY B C 1
ATOM 696 O O . GLY B 1 18 ? 4.461 2.021 5.898 1 96.5 18 GLY B O 1
ATOM 697 N N . LEU B 1 19 ? 5.594 0.603 4.711 1 97.62 19 LEU B N 1
ATOM 698 C CA . LEU B 1 19 ? 4.461 -0.169 4.215 1 97.62 19 LEU B CA 1
ATOM 699 C C . LEU B 1 19 ? 4.754 -1.664 4.27 1 97.62 19 LEU B C 1
ATOM 701 O O . LEU B 1 19 ? 5.859 -2.096 3.936 1 97.62 19 LEU B O 1
ATOM 705 N N . GLN B 1 20 ? 3.816 -2.371 4.77 1 97.88 20 GLN B N 1
ATOM 706 C CA . GLN B 1 20 ? 3.943 -3.824 4.793 1 97.88 20 GLN B CA 1
ATOM 707 C C . GLN B 1 20 ? 2.697 -4.496 4.227 1 97.88 20 GLN B C 1
ATOM 709 O O . GLN B 1 20 ? 1.573 -4.086 4.523 1 97.88 20 GLN B O 1
ATOM 714 N N . GLY B 1 21 ? 2.875 -5.48 3.457 1 97.62 21 GLY B N 1
ATOM 715 C CA . GLY B 1 21 ? 1.795 -6.266 2.883 1 97.62 21 GLY B CA 1
ATOM 716 C C . GLY B 1 21 ? 1.941 -7.754 3.135 1 97.62 21 GLY B C 1
ATOM 717 O O . GLY B 1 21 ? 3.057 -8.281 3.146 1 97.62 21 GLY B O 1
ATOM 718 N N . GLN B 1 22 ? 0.772 -8.375 3.314 1 97.12 22 GLN B N 1
ATOM 719 C CA . GLN B 1 22 ? 0.747 -9.82 3.512 1 97.12 22 GLN B CA 1
ATOM 720 C C . GLN B 1 22 ? -0.196 -10.5 2.52 1 97.12 22 GLN B C 1
ATOM 722 O O . GLN B 1 22 ? -1.324 -10.047 2.318 1 97.12 22 GLN B O 1
ATOM 727 N N . GLY B 1 23 ? 0.314 -11.562 1.902 1 95 23 GLY B N 1
ATOM 728 C CA . GLY B 1 23 ? -0.538 -12.406 1.084 1 95 23 GLY B CA 1
ATOM 729 C C . GLY B 1 23 ? -0.925 -11.766 -0.236 1 95 23 GLY B C 1
ATOM 730 O O . GLY B 1 23 ? -2.016 -12.016 -0.754 1 95 23 GLY B O 1
ATOM 731 N N . PHE B 1 24 ? -0.046 -10.977 -0.832 1 94 24 PHE B N 1
ATOM 732 C CA . PHE B 1 24 ? -0.316 -10.352 -2.123 1 94 24 PHE B CA 1
ATOM 733 C C . PHE B 1 24 ? -0.167 -11.359 -3.254 1 94 24 PHE B C 1
ATOM 735 O O . PHE B 1 24 ? 0.766 -12.172 -3.254 1 94 24 PHE B O 1
ATOM 742 N N . ARG B 1 25 ? -1.091 -11.188 -4.105 1 92.56 25 ARG B N 1
ATOM 743 C CA . ARG B 1 25 ? -1.087 -12.094 -5.25 1 92.56 25 ARG B CA 1
ATOM 744 C C . ARG B 1 25 ? -0.983 -11.32 -6.562 1 92.56 25 ARG B C 1
ATOM 746 O O . ARG B 1 25 ? -1.685 -10.328 -6.762 1 92.56 25 ARG B O 1
ATOM 753 N N . LEU B 1 26 ? -0.142 -11.742 -7.379 1 92.56 26 LEU B N 1
ATOM 754 C CA . LEU B 1 26 ? 0.065 -11.148 -8.695 1 92.56 26 LEU B CA 1
ATOM 755 C C . LEU B 1 26 ? 0.097 -12.211 -9.781 1 92.56 26 LEU B C 1
ATOM 757 O O . LEU B 1 26 ? 0.785 -13.227 -9.641 1 92.56 26 LEU B O 1
ATOM 761 N N . ASP B 1 27 ? -0.681 -11.906 -10.836 1 92.88 27 ASP B N 1
ATOM 762 C CA . ASP B 1 27 ? -0.608 -12.797 -11.992 1 92.88 27 ASP B CA 1
ATOM 763 C C . ASP B 1 27 ? 0.708 -12.617 -12.742 1 92.88 27 ASP B C 1
ATOM 765 O O . ASP B 1 27 ? 1.125 -11.484 -13.008 1 92.88 27 ASP B O 1
ATOM 769 N N . ILE B 1 28 ? 1.384 -13.695 -13.016 1 92.5 28 ILE B N 1
ATOM 770 C CA . ILE B 1 28 ? 2.654 -13.602 -13.727 1 92.5 28 ILE B CA 1
ATOM 771 C C . ILE B 1 28 ? 2.596 -14.43 -15.008 1 92.5 28 ILE B C 1
ATOM 773 O O . ILE B 1 28 ? 1.867 -15.422 -15.078 1 92.5 28 ILE B O 1
ATOM 777 N N . ASP B 1 29 ? 3.439 -13.781 -16.031 1 87.5 29 ASP B N 1
ATOM 778 C CA . ASP B 1 29 ? 3.582 -14.5 -17.297 1 87.5 29 ASP B CA 1
ATOM 779 C C . ASP B 1 29 ? 4.801 -15.422 -17.266 1 87.5 29 ASP B C 1
ATOM 781 O O . ASP B 1 29 ? 5.938 -14.953 -17.188 1 87.5 29 ASP B O 1
ATOM 785 N N . GLY B 1 30 ? 4.699 -16.609 -16.828 1 87.94 30 GLY B N 1
ATOM 786 C CA . GLY B 1 30 ? 5.816 -17.531 -16.75 1 87.94 30 GLY B CA 1
ATOM 787 C C . GLY B 1 30 ? 5.793 -18.406 -15.516 1 87.94 30 GLY B C 1
ATOM 788 O O . GLY B 1 30 ? 4.758 -18.531 -14.859 1 87.94 30 GLY B O 1
ATOM 789 N N . ASP B 1 31 ? 7.062 -18.953 -15.273 1 90.5 31 ASP B N 1
ATOM 790 C CA . ASP B 1 31 ? 7.137 -19.906 -14.18 1 90.5 31 ASP B CA 1
ATOM 791 C C . ASP B 1 31 ? 7.707 -19.266 -12.922 1 90.5 31 ASP B C 1
ATOM 793 O O . ASP B 1 31 ? 7.664 -19.859 -11.836 1 90.5 31 ASP B O 1
ATOM 797 N N . ASP B 1 32 ? 8.273 -18.031 -13.078 1 91.75 32 ASP B N 1
ATOM 798 C CA . ASP B 1 32 ? 8.875 -17.344 -11.938 1 91.75 32 ASP B CA 1
ATOM 799 C C . ASP B 1 32 ? 9.008 -15.852 -12.211 1 91.75 32 ASP B C 1
ATOM 801 O O . ASP B 1 32 ? 8.836 -15.398 -13.344 1 91.75 32 ASP B O 1
ATOM 805 N N . ILE B 1 33 ? 9.164 -15.078 -11.094 1 94.38 33 ILE B N 1
ATOM 806 C CA . ILE B 1 33 ? 9.375 -13.633 -11.188 1 94.38 33 ILE B CA 1
ATOM 807 C C . ILE B 1 33 ? 10.516 -13.219 -10.25 1 94.38 33 ILE B C 1
ATOM 809 O O . ILE B 1 33 ? 10.578 -13.68 -9.109 1 94.38 33 ILE B O 1
ATOM 813 N N . ASP B 1 34 ? 11.383 -12.422 -10.766 1 94.88 34 ASP B N 1
ATOM 814 C CA . ASP B 1 34 ? 12.492 -11.922 -9.961 1 94.88 34 ASP B CA 1
ATOM 815 C C . ASP B 1 34 ? 12 -10.945 -8.898 1 94.88 34 ASP B C 1
ATOM 817 O O . ASP B 1 34 ? 11.102 -10.141 -9.148 1 94.88 34 ASP B O 1
ATOM 821 N N . ASP B 1 35 ? 12.719 -10.969 -7.777 1 95.06 35 ASP B N 1
ATOM 822 C CA . ASP B 1 35 ? 12.32 -10.086 -6.688 1 95.06 35 ASP B CA 1
ATOM 823 C C . ASP B 1 35 ? 12.367 -8.625 -7.121 1 95.06 35 ASP B C 1
ATOM 825 O O . ASP B 1 35 ? 11.508 -7.828 -6.734 1 95.06 35 ASP B O 1
ATOM 829 N N . ASP B 1 36 ? 13.391 -8.281 -7.945 1 95.75 36 ASP B N 1
ATOM 830 C CA . ASP B 1 36 ? 13.516 -6.902 -8.398 1 95.75 36 ASP B CA 1
ATOM 831 C C . ASP B 1 36 ? 12.312 -6.492 -9.242 1 95.75 36 ASP B C 1
ATOM 833 O O . ASP B 1 36 ? 11.82 -5.367 -9.125 1 95.75 36 ASP B O 1
ATOM 837 N N . ASP B 1 37 ? 11.93 -7.391 -10.047 1 95.25 37 ASP B N 1
ATOM 838 C CA . ASP B 1 37 ? 10.766 -7.109 -10.875 1 95.25 37 ASP B CA 1
ATOM 839 C C . ASP B 1 37 ? 9.508 -6.965 -10.023 1 95.25 37 ASP B C 1
ATOM 841 O O . ASP B 1 37 ? 8.672 -6.094 -10.273 1 95.25 37 ASP B O 1
ATOM 845 N N . LEU B 1 38 ? 9.422 -7.848 -9.039 1 95.81 38 LEU B N 1
ATOM 846 C CA . LEU B 1 38 ? 8.281 -7.801 -8.133 1 95.81 38 LEU B CA 1
ATOM 847 C C . LEU B 1 38 ? 8.25 -6.48 -7.371 1 95.81 38 LEU B C 1
ATOM 849 O O . LEU B 1 38 ? 7.195 -5.844 -7.262 1 95.81 38 LEU B O 1
ATOM 853 N N . VAL B 1 39 ? 9.383 -6.07 -6.961 1 96.5 39 VAL B N 1
ATOM 854 C CA . VAL B 1 39 ? 9.516 -4.793 -6.262 1 96.5 39 VAL B CA 1
ATOM 855 C C . VAL B 1 39 ? 9.039 -3.658 -7.168 1 96.5 39 VAL B C 1
ATOM 857 O O . VAL B 1 39 ? 8.234 -2.824 -6.754 1 96.5 39 VAL B O 1
ATOM 860 N N . ASN B 1 40 ? 9.492 -3.707 -8.391 1 96.19 40 ASN B N 1
ATOM 861 C CA . ASN B 1 40 ? 9.141 -2.654 -9.336 1 96.19 40 ASN B CA 1
ATOM 862 C C . ASN B 1 40 ? 7.641 -2.609 -9.594 1 96.19 40 ASN B C 1
ATOM 864 O O . ASN B 1 40 ? 7.059 -1.53 -9.711 1 96.19 40 ASN B O 1
ATOM 868 N N . TYR B 1 41 ? 7.043 -3.777 -9.625 1 95.38 41 TYR B N 1
ATOM 869 C CA . TYR B 1 41 ? 5.605 -3.859 -9.844 1 95.38 41 TYR B CA 1
ATOM 870 C C . TYR B 1 41 ? 4.84 -3.236 -8.68 1 95.38 41 TYR B C 1
ATOM 872 O O . TYR B 1 41 ? 3.953 -2.406 -8.891 1 95.38 41 TYR B O 1
ATOM 880 N N . ILE B 1 42 ? 5.211 -3.607 -7.434 1 95.62 42 ILE B N 1
ATOM 881 C CA . ILE B 1 42 ? 4.488 -3.148 -6.25 1 95.62 42 ILE B CA 1
ATOM 882 C C . ILE B 1 42 ? 4.629 -1.633 -6.117 1 95.62 42 ILE B C 1
ATOM 884 O O . ILE B 1 42 ? 3.641 -0.932 -5.883 1 95.62 42 ILE B O 1
ATOM 888 N N . VAL B 1 43 ? 5.844 -1.123 -6.383 1 96.31 43 VAL B N 1
ATOM 889 C CA . VAL B 1 43 ? 6.129 0.299 -6.227 1 96.31 43 VAL B CA 1
ATOM 890 C C . VAL B 1 43 ? 5.371 1.1 -7.277 1 96.31 43 VAL B C 1
ATOM 892 O O . VAL B 1 43 ? 4.773 2.135 -6.973 1 96.31 43 VAL B O 1
ATOM 895 N N . ALA B 1 44 ? 5.359 0.573 -8.477 1 96.06 44 ALA B N 1
ATOM 896 C CA . ALA B 1 44 ? 4.672 1.268 -9.562 1 96.06 44 ALA B CA 1
ATOM 897 C C . ALA B 1 44 ? 3.156 1.186 -9.391 1 96.06 44 ALA B C 1
ATOM 899 O O . ALA B 1 44 ? 2.451 2.18 -9.57 1 96.06 44 ALA B O 1
ATOM 900 N N . ASP B 1 45 ? 2.664 0.048 -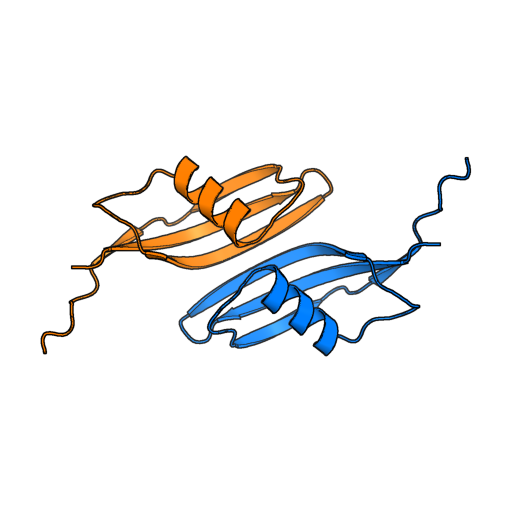9.094 1 94.25 45 ASP B N 1
ATOM 901 C CA . ASP B 1 45 ? 1.226 -0.187 -9.031 1 94.25 45 ASP B CA 1
ATOM 902 C C . ASP B 1 45 ? 0.583 0.622 -7.906 1 94.25 45 ASP B C 1
ATOM 904 O O . ASP B 1 45 ? -0.485 1.21 -8.086 1 94.25 45 ASP B O 1
ATOM 908 N N . MET B 1 46 ? 1.328 0.723 -6.676 1 94.5 46 MET B N 1
ATOM 909 C CA . MET B 1 46 ? 0.781 1.436 -5.523 1 94.5 46 MET B CA 1
ATOM 910 C C . MET B 1 46 ? 1.191 2.904 -5.547 1 94.5 46 MET B C 1
ATOM 912 O O . MET B 1 46 ? 0.87 3.656 -4.625 1 94.5 46 MET B O 1
ATOM 916 N N . ARG B 1 47 ? 1.914 3.32 -6.535 1 94.56 47 ARG B N 1
ATOM 917 C CA . ARG B 1 47 ? 2.32 4.707 -6.742 1 94.56 47 ARG B CA 1
ATOM 918 C C . ARG B 1 47 ? 3.059 5.25 -5.523 1 94.56 47 ARG B C 1
ATOM 920 O O . ARG B 1 47 ? 2.76 6.348 -5.047 1 94.56 47 ARG B O 1
ATOM 927 N N . LEU B 1 48 ? 4.016 4.391 -5.066 1 94.31 48 LEU B N 1
ATOM 928 C CA . LEU B 1 48 ? 4.793 4.797 -3.902 1 94.31 48 LEU B CA 1
ATOM 929 C C . LEU B 1 48 ? 5.938 5.723 -4.312 1 94.31 48 LEU B C 1
ATOM 931 O O . LEU B 1 48 ? 6.578 5.504 -5.34 1 94.31 48 LEU B O 1
ATOM 935 N N . LEU B 1 49 ? 6.055 6.688 -3.449 1 90.38 49 LEU B N 1
ATOM 936 C CA . LEU B 1 49 ? 7.148 7.633 -3.645 1 90.38 49 LEU B CA 1
ATOM 937 C C . LEU B 1 49 ? 8.148 7.547 -2.5 1 90.38 49 LEU B C 1
ATOM 939 O O . LEU B 1 49 ? 7.809 7.109 -1.398 1 90.38 49 LEU B O 1
ATOM 943 N N . MET B 1 50 ? 9.461 7.914 -2.764 1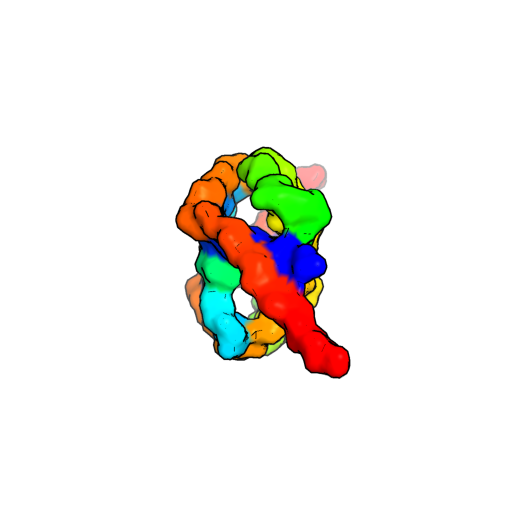 93.62 50 MET B N 1
ATOM 944 C CA . MET B 1 50 ? 10.531 7.984 -1.771 1 93.62 50 MET B CA 1
ATOM 945 C C . MET B 1 50 ? 10.773 6.617 -1.142 1 93.62 50 MET B C 1
ATOM 947 O O . MET B 1 50 ? 10.867 6.5 0.082 1 93.62 50 MET B O 1
ATOM 951 N N . VAL B 1 51 ? 10.758 5.598 -1.973 1 95.88 51 VAL B N 1
ATOM 952 C CA . VAL B 1 51 ? 10.984 4.223 -1.536 1 95.88 51 VAL B CA 1
ATOM 953 C C . VAL B 1 51 ? 12.453 4.039 -1.16 1 95.88 51 VAL B C 1
ATOM 955 O O . VAL B 1 51 ? 13.352 4.391 -1.933 1 95.88 51 VAL B O 1
ATOM 958 N N . GLY B 1 52 ? 12.594 3.576 0.05 1 95.5 52 GLY B N 1
ATOM 959 C CA . GLY B 1 52 ? 13.938 3.201 0.471 1 95.5 52 GLY B CA 1
ATOM 960 C C . GLY B 1 52 ? 14.25 1.738 0.221 1 95.5 52 GLY B C 1
ATOM 961 O O . GLY B 1 52 ? 14.359 1.309 -0.929 1 95.5 52 GLY B O 1
ATOM 962 N N . GLU B 1 53 ? 14.117 1.001 1.252 1 96.56 53 GLU B N 1
ATOM 963 C CA . GLU B 1 53 ? 14.422 -0.423 1.163 1 96.56 53 GLU B CA 1
ATOM 964 C C . GLU B 1 53 ? 13.148 -1.255 1.021 1 96.56 53 GLU B C 1
ATOM 966 O O . GLU B 1 53 ? 12.156 -1.002 1.705 1 96.56 53 GLU B O 1
ATOM 971 N N . VAL B 1 54 ? 13.195 -2.201 0.04 1 97.75 54 VAL B N 1
ATOM 972 C CA . VAL B 1 54 ? 12.078 -3.119 -0.149 1 97.75 54 VAL B CA 1
ATOM 973 C C . VAL B 1 54 ? 12.531 -4.551 0.127 1 97.75 54 VAL B C 1
ATOM 975 O O . VAL B 1 54 ? 13.57 -4.988 -0.381 1 97.75 54 VAL B O 1
ATOM 978 N N . ARG B 1 55 ? 11.805 -5.238 0.963 1 98.06 55 ARG B N 1
ATOM 979 C CA . ARG B 1 55 ? 12.07 -6.645 1.257 1 98.06 55 ARG B CA 1
ATOM 980 C C . ARG B 1 55 ? 10.891 -7.52 0.837 1 98.06 55 ARG B C 1
ATOM 982 O O . ARG B 1 55 ? 9.75 -7.25 1.198 1 98.06 55 ARG B O 1
ATOM 989 N N . ILE B 1 56 ? 11.211 -8.492 0.021 1 97.75 56 ILE B N 1
ATOM 990 C CA . ILE B 1 56 ? 10.227 -9.5 -0.361 1 97.75 56 ILE B CA 1
ATOM 991 C C . ILE B 1 56 ? 10.344 -10.711 0.558 1 97.75 56 ILE B C 1
ATOM 993 O O . ILE B 1 56 ? 11.438 -11.242 0.764 1 97.75 56 ILE B O 1
ATOM 997 N N . LEU B 1 57 ? 9.172 -11.117 1.046 1 97.44 57 LEU B N 1
ATOM 998 C CA . LEU B 1 57 ? 9.18 -12.227 1.991 1 97.44 57 LEU B CA 1
ATOM 999 C C . LEU B 1 57 ? 8.148 -13.281 1.596 1 97.44 57 LEU B C 1
ATOM 1001 O O . LEU B 1 57 ? 7.145 -12.961 0.956 1 97.44 57 LEU B O 1
ATOM 1005 N N . ASN B 1 58 ? 8.406 -14.539 1.96 1 97.44 58 ASN B N 1
ATOM 1006 C CA . ASN B 1 58 ? 7.477 -15.656 1.828 1 97.44 58 ASN B CA 1
ATOM 1007 C C . ASN B 1 58 ? 6.914 -15.758 0.413 1 97.44 58 ASN B C 1
ATOM 1009 O O . ASN B 1 58 ? 5.711 -15.953 0.23 1 97.44 58 ASN B O 1
ATOM 1013 N N . LYS B 1 59 ? 7.82 -15.562 -0.533 1 96.44 59 LYS B N 1
ATOM 1014 C CA . LYS B 1 59 ? 7.426 -15.617 -1.938 1 96.44 59 LYS B CA 1
ATOM 1015 C C . LYS B 1 59 ? 7.191 -17.062 -2.387 1 96.44 59 LYS B C 1
ATOM 1017 O O . LYS B 1 59 ? 8.055 -17.922 -2.199 1 96.44 59 LYS B O 1
ATOM 1022 N N . THR B 1 60 ? 5.953 -17.297 -2.895 1 95.69 60 THR B N 1
ATOM 1023 C CA . THR B 1 60 ? 5.617 -18.625 -3.418 1 95.69 60 THR B CA 1
ATOM 1024 C C . THR B 1 60 ? 4.852 -18.5 -4.734 1 95.69 60 THR B C 1
ATOM 1026 O O . THR B 1 60 ? 4.02 -17.609 -4.895 1 95.69 60 THR B O 1
ATOM 1029 N N . ILE B 1 61 ? 5.105 -19.375 -5.641 1 94.62 61 ILE B N 1
ATOM 1030 C CA . ILE B 1 61 ? 4.375 -19.438 -6.902 1 94.62 61 ILE B CA 1
ATOM 1031 C C . ILE B 1 61 ? 3.279 -20.5 -6.812 1 94.62 61 ILE B C 1
ATOM 1033 O O . ILE B 1 61 ? 3.543 -21.641 -6.434 1 94.62 61 ILE B O 1
ATOM 1037 N N . ILE B 1 62 ? 2.061 -20.016 -7.168 1 92.69 62 ILE B N 1
ATOM 1038 C CA . ILE B 1 62 ? 0.945 -20.969 -7.125 1 92.69 62 ILE B CA 1
ATOM 1039 C C . ILE B 1 62 ? 0.316 -21.078 -8.508 1 92.69 62 ILE B C 1
ATOM 1041 O O . ILE B 1 62 ? 0.448 -20.172 -9.336 1 92.69 62 ILE B O 1
ATOM 1045 N N . GLN B 1 63 ? -0.205 -22.375 -8.883 1 84.62 63 GLN B N 1
ATOM 1046 C CA . GLN B 1 63 ? -0.915 -22.641 -10.133 1 84.62 63 GLN B CA 1
ATOM 1047 C C . GLN B 1 63 ? -2.418 -22.75 -9.898 1 84.62 63 GLN B C 1
ATOM 1049 O O . GLN B 1 63 ? -2.861 -23.484 -9.016 1 84.62 63 GLN B O 1
ATOM 1054 N N . GLU B 1 64 ? -3.203 -21.719 -10.219 1 71.5 64 GLU B N 1
ATOM 1055 C CA . GLU B 1 64 ? -4.645 -21.922 -10.07 1 71.5 64 GLU B CA 1
ATOM 1056 C C . GLU B 1 64 ? -5.219 -22.719 -11.234 1 71.5 64 GLU B C 1
ATOM 1058 O O . GLU B 1 64 ? -4.883 -22.453 -12.391 1 71.5 64 GLU B O 1
ATOM 1063 N N . PRO B 1 65 ? -5.961 -23.906 -10.875 1 58.59 65 PRO B N 1
ATOM 1064 C CA . PRO B 1 65 ? -6.578 -24.734 -11.906 1 58.59 65 PRO B CA 1
ATOM 1065 C C . PR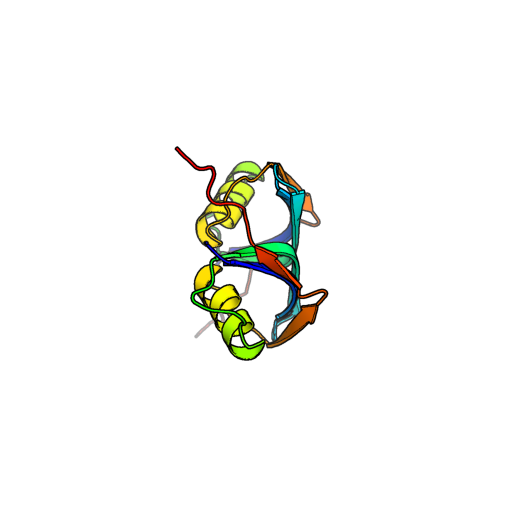O B 1 65 ? -7.535 -23.969 -12.805 1 58.59 65 PRO B C 1
ATOM 1067 O O . PRO B 1 65 ? -8.227 -23.047 -12.344 1 58.59 65 PRO B O 1
ATOM 1070 N N . HIS B 1 66 ? -7.25 -23.672 -14.031 1 55.06 66 HIS B N 1
ATOM 1071 C CA . HIS B 1 66 ? -8.258 -23.219 -14.977 1 55.06 66 HIS B CA 1
ATOM 1072 C C . HIS B 1 66 ? -9.57 -23.969 -14.797 1 55.06 66 HIS B C 1
ATOM 1074 O O . HIS B 1 66 ? -9.586 -25.188 -14.719 1 55.06 66 HIS B O 1
ATOM 1080 N N . LYS B 1 67 ? -10.5 -23.406 -13.883 1 51.22 67 LYS B N 1
ATOM 1081 C CA . LYS B 1 67 ? -11.75 -24.156 -13.961 1 51.22 67 LYS B CA 1
ATOM 1082 C C . LYS B 1 67 ? -12.102 -24.5 -15.406 1 51.22 67 LYS B C 1
ATOM 1084 O O . LYS B 1 67 ? -12.164 -23.609 -16.266 1 51.22 67 LYS B O 1
ATOM 1089 N N . ARG B 1 68 ? -11.953 -25.781 -15.891 1 50.25 68 ARG B N 1
ATOM 1090 C CA . ARG B 1 68 ? -12.484 -26.375 -17.109 1 50.25 68 ARG B CA 1
ATOM 1091 C C . ARG B 1 68 ? -13.953 -26 -17.312 1 50.25 68 ARG B C 1
ATOM 1093 O O . ARG B 1 68 ? -14.766 -26.125 -16.391 1 50.25 68 ARG B O 1
ATOM 1100 N N . LYS B 1 69 ? -14.227 -25 -18.188 1 42.41 69 LYS B N 1
ATOM 1101 C CA . LYS B 1 69 ? -15.578 -25.203 -18.719 1 42.41 69 LYS B CA 1
ATOM 1102 C C . LYS B 1 69 ? -15.711 -26.594 -19.328 1 42.41 69 LYS B C 1
ATOM 1104 O O . LYS B 1 69 ? -14.773 -27.109 -19.953 1 42.41 69 LYS B O 1
#

pLDDT: mean 90.67, std 12.43, range [42.03, 98.19]

Sequence (138 aa):
MDKRVVFDFEIDFSNGGGLQGQGFRLDIDGDDIDDDDLVNYIVADMRLLMVGEVRILNKTIIQEPHKRKMDKRVVFDFEIDFSNGGGLQGQGFRLDIDGDDIDDDDLVNYIVADMRLLMVGEVRILNKTIIQEPHKRK

Secondary structure (DSSP, 8-state):
-EEEEEEEEEEEETTS-EEEEEEEEEEESSS---HHHHHHHHHHHTT--SEEEEEEEEEEEEEE-----/-EEEEEEEEEEEETTS-EEEEEEEEEEESSS---HHHHHHHHHHHTT--SEEEEEEEEEEEEEE-----

Solvent-accessible surface area (backbone atoms only — not comparable to full-atom values): 7892 Å² total; per-residue (Å²): 118,58,26,30,37,32,25,27,38,40,35,33,31,68,86,52,41,31,39,36,37,36,59,42,72,43,83,46,90,61,93,73,78,52,68,68,57,51,50,52,47,55,40,58,60,36,63,61,72,62,75,52,53,75,46,82,36,80,72,43,77,45,77,52,79,65,78,76,123,118,60,25,30,37,34,27,27,37,39,34,34,31,70,86,54,41,34,40,36,38,37,59,42,72,44,84,44,92,61,93,74,80,54,68,69,58,51,49,51,48,54,38,58,61,37,63,61,72,63,73,52,54,74,45,82,36,80,72,44,77,45,76,51,78,64,79,78,126

Foldseek 3Di:
DWKKKWWKKKWAAPVGDIDIDHGDIDTDDDDDDDPVVVVVCVCVVVVDDRTDDMDIGPIDMDDDPPPDD/DWKKKWWKKKWAAPVGDIDIDHGDIDTDDDDDDDPVVVVVCVCVVVVDDRTDDMDIGPIDMDDDPPPDD